Protein AF-A0A7Y5N841-F1 (afdb_monomer_lite)

Foldseek 3Di:
DAPPDHAAKEWDAWFWDWPFLFWTKIKIAIHFDWDDVVTDGFAWPQVLDDCVQKWKWKQDVPPGTDTPQPPPFPQDQDPRGMGMGTGPGHHDAPIKMKIWRADDPVRARGTPVRRHHPDHRDIHMFGWDDDPRTIGTDPVD

pLDDT: mean 87.25, std 11.49, range [36.03, 96.81]

Radius of gyration: 16.52 Å; chains: 1; bounding box: 49×35×48 Å

Secondary structure (DSSP, 8-state):
---SS----EE-PPEEEESSSS-EEEEEEEEPPEETTTTEEPPB-GGG--GGGEEEEEEETTTEEEE---TT---EE-SS-EEEEEESS---TT-EEEEEE---SSS--BBTT-PBPSSSSEEEEEEEEEETTEEEE-TT-

Structure (mmCIF, N/CA/C/O backbone):
data_AF-A0A7Y5N841-F1
#
_entry.id   AF-A0A7Y5N841-F1
#
loop_
_atom_site.group_PDB
_atom_site.id
_atom_site.type_symbol
_atom_site.label_atom_id
_atom_site.label_alt_id
_atom_site.label_comp_id
_atom_site.label_asym_id
_atom_site.label_entity_id
_atom_site.label_seq_id
_atom_site.pdbx_PDB_ins_code
_atom_site.Cartn_x
_atom_site.Cartn_y
_atom_site.Cartn_z
_atom_site.occupancy
_atom_site.B_iso_or_equiv
_atom_site.auth_seq_id
_atom_site.auth_comp_id
_atom_site.auth_asym_id
_atom_site.auth_atom_id
_atom_site.pdbx_PDB_model_num
ATOM 1 N N . ASP A 1 1 ? 10.478 -22.179 -19.911 1.00 37.72 1 ASP A N 1
ATOM 2 C CA . ASP A 1 1 ? 9.893 -21.456 -21.056 1.00 37.72 1 ASP A CA 1
ATOM 3 C C . ASP A 1 1 ? 9.582 -20.015 -20.682 1.00 37.72 1 ASP A C 1
ATOM 5 O O . ASP A 1 1 ? 8.554 -19.740 -20.083 1.00 37.72 1 ASP A O 1
ATOM 9 N N . GLY A 1 2 ? 10.532 -19.109 -20.940 1.00 39.00 2 GLY A N 1
ATOM 10 C CA . GLY A 1 2 ? 10.402 -17.669 -20.702 1.00 39.00 2 GLY A CA 1
ATOM 11 C C . GLY A 1 2 ? 10.367 -16.938 -22.041 1.00 39.00 2 GLY A C 1
ATOM 12 O O . GLY A 1 2 ? 11.301 -17.063 -22.830 1.00 39.00 2 GLY A O 1
ATOM 13 N N . GLY A 1 3 ? 9.274 -16.227 -22.321 1.00 36.03 3 GLY A N 1
ATOM 14 C CA . GLY A 1 3 ? 9.136 -15.413 -23.529 1.00 36.03 3 GLY A CA 1
ATOM 15 C C . GLY A 1 3 ? 10.145 -14.250 -23.584 1.00 36.03 3 GLY A C 1
ATOM 16 O O . GLY A 1 3 ? 10.794 -13.940 -22.585 1.00 36.03 3 GLY A O 1
ATOM 17 N N . PRO A 1 4 ? 10.275 -13.562 -24.737 1.00 51.25 4 PRO A N 1
ATOM 18 C CA . PRO A 1 4 ? 11.303 -12.534 -24.982 1.00 51.25 4 PRO A CA 1
ATOM 19 C C . PRO A 1 4 ? 11.189 -11.270 -24.103 1.00 51.25 4 PRO A C 1
ATOM 21 O O . PRO A 1 4 ? 12.070 -10.407 -24.129 1.00 51.25 4 PRO A O 1
ATOM 24 N N . LEU A 1 5 ? 10.130 -11.166 -23.303 1.00 54.78 5 LEU A N 1
ATOM 25 C CA . LEU A 1 5 ? 9.892 -10.120 -22.320 1.00 54.78 5 LEU A CA 1
ATOM 26 C C . LEU A 1 5 ? 9.966 -10.791 -20.941 1.00 54.78 5 LEU A C 1
ATOM 28 O O . LEU A 1 5 ? 8.993 -11.391 -20.505 1.00 54.78 5 LEU A O 1
ATOM 32 N N . GLY A 1 6 ? 11.127 -10.767 -20.275 1.00 65.56 6 GLY A N 1
ATOM 33 C CA . GLY A 1 6 ? 11.240 -11.272 -18.894 1.00 65.56 6 GLY A CA 1
ATOM 34 C C . GLY A 1 6 ? 10.265 -10.562 -17.943 1.00 65.56 6 GLY A C 1
ATOM 35 O O . GLY A 1 6 ? 9.697 -9.541 -18.325 1.00 65.56 6 GLY A O 1
ATOM 36 N N . ASP A 1 7 ? 10.103 -11.047 -16.711 1.00 80.62 7 ASP A N 1
ATOM 37 C CA . ASP A 1 7 ? 9.078 -10.549 -15.776 1.00 80.62 7 ASP A CA 1
ATOM 38 C C . ASP A 1 7 ? 9.095 -9.019 -15.588 1.00 80.62 7 ASP A C 1
ATOM 40 O O . ASP A 1 7 ? 10.160 -8.392 -15.594 1.00 80.62 7 ASP A O 1
ATOM 44 N N . GLY A 1 8 ? 7.906 -8.426 -15.445 1.00 87.88 8 GLY A N 1
ATOM 45 C CA . GLY A 1 8 ? 7.710 -7.012 -15.117 1.00 87.88 8 GLY A CA 1
ATOM 46 C C . GLY A 1 8 ? 8.005 -6.682 -13.643 1.00 87.88 8 GLY A C 1
ATOM 47 O O . GLY A 1 8 ? 8.516 -7.531 -12.903 1.00 87.88 8 GLY A O 1
ATOM 48 N N . PRO A 1 9 ? 7.707 -5.447 -13.199 1.00 91.69 9 PRO A N 1
ATOM 49 C CA . PRO A 1 9 ? 7.845 -5.059 -11.799 1.00 91.69 9 PRO A CA 1
ATOM 50 C C . PRO A 1 9 ? 6.943 -5.908 -10.887 1.00 91.69 9 PRO A C 1
ATOM 52 O O . PRO A 1 9 ? 5.927 -6.460 -11.318 1.00 91.69 9 PRO A O 1
ATOM 55 N N . ARG A 1 10 ? 7.311 -6.017 -9.606 1.00 92.00 10 ARG A N 1
ATOM 56 C CA . ARG A 1 10 ? 6.637 -6.881 -8.621 1.00 92.00 10 ARG A CA 1
ATOM 57 C C . ARG A 1 10 ? 6.311 -6.114 -7.345 1.00 92.00 10 ARG A C 1
ATOM 59 O O . ARG A 1 10 ? 7.182 -5.459 -6.782 1.00 92.00 10 ARG A O 1
ATOM 66 N N . ALA A 1 11 ? 5.081 -6.239 -6.855 1.00 91.12 11 ALA A N 1
ATOM 67 C CA . ALA A 1 11 ? 4.673 -5.651 -5.580 1.00 91.12 11 ALA A CA 1
ATOM 68 C C . ALA A 1 11 ? 5.151 -6.502 -4.393 1.00 91.12 11 ALA A C 1
ATOM 70 O O . ALA A 1 11 ? 4.975 -7.723 -4.385 1.00 91.12 11 ALA A O 1
ATOM 71 N N . GLY A 1 12 ? 5.715 -5.852 -3.379 1.00 91.06 12 GLY A N 1
ATOM 72 C CA . GLY A 1 12 ? 6.189 -6.481 -2.153 1.00 91.06 12 GLY A CA 1
ATOM 73 C C . GLY A 1 12 ? 5.104 -6.706 -1.094 1.00 91.06 12 GLY A C 1
ATOM 74 O O . GLY A 1 12 ? 3.898 -6.768 -1.377 1.00 91.06 12 GLY A O 1
ATOM 75 N N . ALA A 1 13 ? 5.566 -6.873 0.146 1.00 91.50 13 ALA A N 1
ATOM 76 C CA . ALA A 1 13 ? 4.723 -6.959 1.333 1.00 91.50 13 ALA A CA 1
ATOM 77 C C . ALA A 1 13 ? 4.261 -5.564 1.777 1.00 91.50 13 ALA A C 1
ATOM 79 O O . ALA A 1 13 ? 4.968 -4.582 1.572 1.00 91.50 13 ALA A O 1
ATOM 80 N N . LEU A 1 14 ? 3.079 -5.490 2.390 1.00 92.94 14 LEU A N 1
ATOM 81 C CA . LEU A 1 14 ? 2.578 -4.251 2.973 1.00 92.94 14 LEU A CA 1
ATOM 82 C C . LEU A 1 14 ? 3.388 -3.903 4.231 1.00 92.94 14 LEU A C 1
ATOM 84 O O . LEU A 1 14 ? 3.508 -4.730 5.133 1.00 92.94 14 LEU A O 1
ATOM 88 N N . GLY A 1 15 ? 3.900 -2.679 4.292 1.00 94.44 15 GLY A N 1
ATOM 89 C CA . GLY A 1 15 ? 4.389 -2.038 5.508 1.00 94.44 15 GLY A CA 1
ATOM 90 C C . GLY A 1 15 ? 3.390 -1.001 6.020 1.00 94.44 15 GLY A C 1
ATOM 91 O O . GLY A 1 15 ? 2.584 -0.474 5.252 1.00 94.44 15 GLY A O 1
ATOM 92 N N . PHE A 1 16 ? 3.447 -0.700 7.316 1.00 95.12 16 PHE A N 1
ATOM 93 C CA . PHE A 1 16 ? 2.666 0.377 7.921 1.00 95.12 16 PHE A CA 1
ATOM 94 C C . PHE A 1 16 ? 3.483 1.088 8.998 1.00 95.12 16 PHE A C 1
ATOM 96 O O . PHE A 1 16 ? 4.094 0.435 9.847 1.00 95.12 16 PHE A O 1
ATOM 103 N N . GLN A 1 17 ? 3.453 2.416 8.982 1.00 95.50 17 GLN A N 1
ATOM 104 C CA . GLN A 1 17 ? 4.088 3.275 9.972 1.00 95.50 17 GLN A CA 1
ATOM 105 C C . GLN A 1 17 ? 3.032 4.170 10.627 1.00 95.50 17 GLN A C 1
ATOM 107 O O . GLN A 1 17 ? 2.528 5.103 10.002 1.00 95.50 17 GLN A O 1
ATOM 112 N N . GLY A 1 18 ? 2.698 3.903 11.890 1.00 95.75 18 GLY A N 1
ATOM 113 C CA . GLY A 1 18 ? 1.801 4.757 12.664 1.00 95.75 18 GLY A CA 1
ATOM 114 C C . GLY A 1 18 ? 2.426 6.110 12.981 1.00 95.75 18 GLY A C 1
ATOM 115 O O . GLY A 1 18 ? 3.600 6.199 13.336 1.00 95.75 18 GLY A O 1
ATOM 116 N N . THR A 1 19 ? 1.621 7.163 12.882 1.00 94.56 19 THR A N 1
ATOM 117 C CA . THR A 1 19 ? 2.002 8.537 13.254 1.00 94.56 19 THR A CA 1
ATOM 118 C C . THR A 1 19 ? 1.195 9.053 14.444 1.00 94.56 19 THR A C 1
ATOM 120 O O . THR A 1 19 ? 1.650 9.954 15.145 1.00 94.56 19 THR A O 1
ATOM 123 N N . ALA A 1 20 ? 0.029 8.454 14.710 1.00 94.06 20 ALA A N 1
ATOM 124 C CA . ALA A 1 20 ? -0.805 8.699 15.883 1.00 94.06 20 ALA A CA 1
ATOM 125 C C . ALA A 1 20 ? -1.628 7.443 16.232 1.00 94.06 20 ALA A C 1
ATOM 127 O O . ALA A 1 20 ? -1.442 6.375 15.641 1.00 94.06 20 ALA A O 1
ATOM 128 N N . ALA A 1 21 ? -2.551 7.571 17.189 1.00 95.62 21 ALA A N 1
ATOM 129 C CA . ALA A 1 21 ? -3.441 6.487 17.605 1.00 95.62 21 ALA A CA 1
ATOM 130 C C . ALA A 1 21 ? -4.484 6.095 16.537 1.00 95.62 21 ALA A C 1
ATOM 132 O O . ALA A 1 21 ? -5.056 5.011 16.624 1.00 95.62 21 ALA A O 1
ATOM 133 N N . ASP A 1 22 ? -4.715 6.953 15.541 1.00 94.94 22 ASP A N 1
ATOM 134 C CA . ASP A 1 22 ? -5.684 6.771 14.454 1.00 94.94 22 ASP A CA 1
ATOM 135 C C . ASP A 1 22 ? -5.145 7.211 13.073 1.00 94.94 22 ASP A C 1
ATOM 137 O O . ASP A 1 22 ? -5.914 7.355 12.122 1.00 94.94 22 ASP A O 1
ATOM 141 N N . ALA A 1 23 ? -3.826 7.399 12.943 1.00 94.06 23 ALA A N 1
ATOM 142 C CA . ALA A 1 23 ? -3.163 7.919 11.743 1.00 94.06 23 ALA A CA 1
ATOM 143 C C . ALA A 1 23 ? -1.880 7.140 11.404 1.00 94.06 23 ALA A C 1
ATOM 145 O O . ALA A 1 23 ? -1.249 6.537 12.282 1.00 94.06 23 ALA A O 1
ATOM 146 N N . GLY A 1 24 ? -1.469 7.165 10.135 1.00 94.06 24 GLY A N 1
ATOM 147 C CA . GLY A 1 24 ? -0.234 6.520 9.684 1.00 94.06 24 GLY A CA 1
ATOM 148 C C . GLY A 1 24 ? -0.064 6.475 8.169 1.00 94.06 24 GLY A C 1
ATOM 149 O O . GLY A 1 24 ? -0.868 7.028 7.423 1.00 94.06 24 GLY A O 1
ATOM 150 N N . VAL A 1 25 ? 0.990 5.802 7.717 1.00 93.25 25 VAL A N 1
ATOM 151 C CA . VAL A 1 25 ? 1.325 5.622 6.298 1.00 93.25 25 VAL A CA 1
ATOM 152 C C . VAL A 1 25 ? 1.407 4.133 5.986 1.00 93.25 25 VAL A C 1
ATOM 154 O O . VAL A 1 25 ? 2.158 3.403 6.632 1.00 93.25 25 VAL A O 1
ATOM 157 N N . ALA A 1 26 ? 0.635 3.681 4.999 1.00 93.25 26 ALA A N 1
ATOM 158 C CA . ALA A 1 26 ? 0.744 2.341 4.434 1.00 93.25 26 ALA A CA 1
ATOM 159 C C . ALA A 1 26 ? 1.655 2.371 3.200 1.00 93.25 26 ALA A C 1
ATOM 161 O O . ALA A 1 26 ? 1.500 3.243 2.349 1.00 93.25 26 ALA A O 1
ATOM 162 N N . THR A 1 27 ? 2.565 1.405 3.073 1.00 93.19 27 THR A N 1
ATOM 163 C CA . THR A 1 27 ? 3.563 1.373 1.993 1.00 93.19 27 THR A CA 1
ATOM 164 C C . THR A 1 27 ? 3.618 -0.003 1.340 1.00 93.19 27 THR A C 1
ATOM 166 O O . THR A 1 27 ? 3.716 -1.022 2.023 1.00 93.19 27 THR A O 1
ATOM 169 N N . ILE A 1 28 ? 3.609 -0.050 0.008 1.00 92.12 28 ILE A N 1
ATOM 170 C CA . ILE A 1 28 ? 3.875 -1.258 -0.780 1.00 92.12 28 ILE A CA 1
ATOM 171 C C . ILE A 1 28 ? 5.107 -1.001 -1.653 1.00 92.12 28 ILE A C 1
ATOM 173 O O . ILE A 1 28 ? 4.998 -0.282 -2.648 1.00 92.12 28 ILE A O 1
ATOM 177 N N . PRO A 1 29 ? 6.272 -1.594 -1.339 1.00 92.38 29 PRO A N 1
ATOM 178 C CA . PRO A 1 29 ? 7.457 -1.444 -2.167 1.00 92.38 29 PRO A CA 1
ATOM 179 C C . PRO A 1 29 ? 7.267 -2.168 -3.503 1.00 92.38 29 PRO A C 1
ATOM 181 O O . PRO A 1 29 ? 6.688 -3.256 -3.557 1.00 92.38 29 PRO A O 1
ATOM 184 N N . ILE A 1 30 ? 7.787 -1.592 -4.582 1.00 91.44 30 ILE A N 1
ATOM 185 C CA . ILE A 1 30 ? 7.806 -2.198 -5.912 1.00 91.44 30 ILE A CA 1
ATOM 186 C C . ILE A 1 30 ? 9.244 -2.589 -6.245 1.00 91.44 30 ILE A C 1
ATOM 188 O O . ILE A 1 30 ? 10.143 -1.762 -6.356 1.00 91.44 30 ILE A O 1
ATOM 192 N N . THR A 1 31 ? 9.463 -3.885 -6.439 1.00 92.38 31 THR A N 1
ATOM 193 C CA . THR A 1 31 ? 10.732 -4.406 -6.944 1.00 92.38 31 THR A CA 1
ATOM 194 C C . THR A 1 31 ? 10.759 -4.275 -8.461 1.00 92.38 31 THR A C 1
ATOM 196 O O . THR A 1 31 ? 9.892 -4.819 -9.151 1.00 92.38 31 THR A O 1
ATOM 199 N N . LEU A 1 32 ? 11.760 -3.568 -8.985 1.00 91.38 32 LEU A N 1
ATOM 200 C CA . LEU A 1 32 ? 11.942 -3.379 -10.420 1.00 91.38 32 LEU A CA 1
ATOM 201 C C . LEU A 1 32 ? 12.461 -4.650 -11.094 1.00 91.38 32 LEU A C 1
ATOM 203 O O . LEU A 1 32 ? 13.267 -5.405 -10.546 1.00 91.38 32 LEU A O 1
ATOM 207 N N . ALA A 1 33 ? 12.022 -4.866 -12.330 1.00 90.56 33 ALA A N 1
ATOM 208 C CA . ALA A 1 33 ? 12.595 -5.895 -13.181 1.00 90.56 33 ALA A CA 1
ATOM 209 C C . ALA A 1 33 ? 14.047 -5.545 -13.532 1.00 90.56 33 ALA A C 1
ATOM 211 O O . ALA A 1 33 ? 14.348 -4.387 -13.808 1.00 90.56 33 ALA A O 1
ATOM 212 N N . ARG A 1 34 ? 14.940 -6.539 -13.602 1.00 90.38 34 ARG A N 1
ATOM 213 C CA . ARG A 1 34 ? 16.362 -6.329 -13.934 1.00 90.38 34 ARG A CA 1
ATOM 214 C C . ARG A 1 34 ? 16.720 -6.952 -15.282 1.00 90.38 34 ARG A C 1
ATOM 216 O O . ARG A 1 34 ? 16.152 -7.976 -15.661 1.00 90.38 34 ARG A O 1
ATOM 223 N N . ARG A 1 35 ? 17.657 -6.354 -16.026 1.00 86.88 35 ARG A N 1
ATOM 224 C CA . ARG A 1 35 ? 18.116 -6.869 -17.332 1.00 86.88 35 ARG A CA 1
ATOM 225 C C . ARG A 1 35 ? 19.583 -6.547 -17.610 1.00 86.88 35 ARG A C 1
ATOM 227 O O . ARG A 1 35 ? 20.100 -5.549 -17.130 1.00 86.88 35 ARG A O 1
ATOM 234 N N . GLY A 1 36 ? 20.201 -7.341 -18.482 1.00 84.62 36 GLY A N 1
ATOM 235 C CA . GLY A 1 36 ? 21.542 -7.102 -19.014 1.00 84.62 36 GLY A CA 1
ATOM 236 C C . GLY A 1 36 ? 22.620 -7.844 -18.234 1.00 84.62 36 GLY A C 1
ATOM 237 O O . GLY A 1 36 ? 22.332 -8.629 -17.329 1.00 84.62 36 GLY A O 1
ATOM 238 N N . THR A 1 37 ? 23.872 -7.613 -18.617 1.00 86.25 37 THR A N 1
ATOM 239 C CA . THR A 1 37 ? 25.046 -8.120 -17.903 1.00 86.25 37 THR A CA 1
ATOM 240 C C . THR A 1 37 ? 26.102 -7.008 -17.867 1.00 86.25 37 THR A C 1
ATOM 242 O O . THR A 1 37 ? 26.679 -6.712 -18.912 1.00 86.25 37 THR A O 1
ATOM 245 N N . PRO A 1 38 ? 26.333 -6.359 -16.707 1.00 86.50 38 PRO A N 1
ATOM 246 C CA . PRO A 1 38 ? 25.660 -6.593 -15.424 1.00 86.50 38 PRO A CA 1
ATOM 247 C C . PRO A 1 38 ? 24.167 -6.220 -15.455 1.00 86.50 38 PRO A C 1
ATOM 249 O O . PRO A 1 38 ? 23.715 -5.471 -16.319 1.00 86.50 38 PRO A O 1
ATOM 252 N N . ALA A 1 39 ? 23.394 -6.780 -14.521 1.00 89.00 39 ALA A N 1
ATOM 253 C CA . ALA A 1 39 ? 21.958 -6.539 -14.439 1.00 89.00 39 ALA A CA 1
ATOM 254 C C . ALA A 1 39 ? 21.657 -5.123 -13.918 1.00 89.00 39 ALA A C 1
ATOM 256 O O . ALA A 1 39 ? 22.132 -4.733 -12.850 1.00 89.00 39 ALA A O 1
ATOM 257 N N . VAL A 1 40 ? 20.827 -4.386 -14.652 1.00 90.56 40 VAL A N 1
ATOM 258 C CA . VAL A 1 40 ? 20.369 -3.029 -14.330 1.00 90.56 40 VAL A CA 1
ATOM 259 C C . VAL A 1 40 ? 18.849 -3.021 -14.220 1.00 90.56 40 VAL A C 1
ATOM 261 O O . VAL A 1 40 ? 18.166 -3.751 -14.945 1.00 90.56 40 VAL A O 1
ATOM 264 N N . ASP A 1 41 ? 18.331 -2.210 -13.306 1.00 91.69 41 ASP A N 1
ATOM 265 C CA . ASP A 1 41 ? 16.899 -2.063 -13.076 1.00 91.69 41 ASP A CA 1
ATOM 266 C C . ASP A 1 41 ? 16.228 -1.361 -14.261 1.00 91.69 41 ASP A C 1
ATOM 268 O O . ASP A 1 41 ? 16.766 -0.423 -14.851 1.00 91.69 41 ASP A O 1
ATOM 272 N N . VAL A 1 42 ? 15.038 -1.831 -14.619 1.00 91.50 42 VAL A N 1
ATOM 273 C CA . VAL A 1 42 ? 14.175 -1.198 -15.613 1.00 91.50 42 VAL A CA 1
ATOM 274 C C . VAL A 1 42 ? 13.206 -0.275 -14.865 1.00 91.50 42 VAL A C 1
ATOM 276 O O . VAL A 1 42 ? 12.426 -0.783 -14.058 1.00 91.50 42 VAL A O 1
ATOM 279 N N . PRO A 1 43 ? 13.251 1.053 -15.094 1.00 91.12 43 PRO A N 1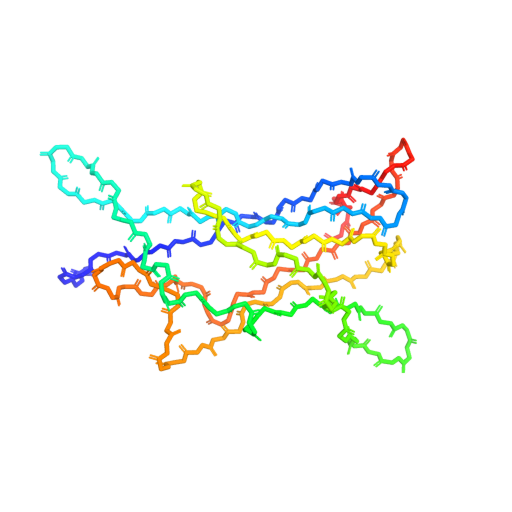
ATOM 280 C CA . PRO A 1 43 ? 12.410 2.011 -14.374 1.00 91.12 43 PRO A CA 1
ATOM 281 C C . PRO A 1 43 ? 10.911 1.787 -14.590 1.00 91.12 43 PRO A C 1
ATOM 283 O O . PRO A 1 43 ? 10.503 1.299 -15.647 1.00 91.12 43 PRO A O 1
ATOM 286 N N . LEU A 1 44 ? 10.097 2.207 -13.617 1.00 91.00 44 LEU A N 1
ATOM 287 C CA . LEU A 1 44 ? 8.653 2.344 -13.809 1.00 91.00 44 LEU A CA 1
ATOM 288 C C . LEU A 1 44 ? 8.340 3.474 -14.790 1.00 91.00 44 LEU A C 1
ATOM 290 O O . LEU A 1 44 ? 9.000 4.512 -14.778 1.00 91.00 44 LEU A O 1
ATOM 294 N N . GLU A 1 45 ? 7.309 3.274 -15.601 1.00 91.19 45 GLU A N 1
ATOM 295 C CA . GLU A 1 45 ? 6.696 4.336 -16.386 1.00 91.19 45 GLU A CA 1
ATOM 296 C C . GLU A 1 45 ? 5.702 5.075 -15.487 1.00 91.19 45 GLU A C 1
ATOM 298 O O . GLU A 1 45 ? 4.594 4.600 -15.242 1.00 91.19 45 GLU A O 1
ATOM 303 N N . THR A 1 46 ? 6.104 6.219 -14.935 1.00 84.81 46 THR A N 1
ATOM 304 C CA . THR A 1 46 ? 5.303 6.937 -13.932 1.00 84.81 46 THR A CA 1
ATOM 305 C C . THR A 1 46 ? 3.961 7.414 -14.481 1.00 84.81 46 THR A C 1
ATOM 307 O O . THR A 1 46 ? 3.011 7.533 -13.714 1.00 84.81 46 THR A O 1
ATOM 310 N N . THR A 1 47 ? 3.842 7.617 -15.798 1.00 87.62 47 THR A N 1
ATOM 311 C CA . THR A 1 47 ? 2.572 8.000 -16.440 1.00 87.62 47 THR A CA 1
ATOM 312 C C . THR A 1 47 ? 1.527 6.883 -16.447 1.00 87.62 47 THR A C 1
ATOM 314 O O . THR A 1 47 ? 0.353 7.151 -16.676 1.00 87.62 47 THR A O 1
ATOM 317 N N . THR A 1 48 ? 1.929 5.641 -16.160 1.00 89.12 48 THR A N 1
ATOM 318 C CA . THR A 1 48 ? 1.011 4.498 -16.023 1.00 89.12 48 THR A CA 1
ATOM 319 C C . THR A 1 48 ? 0.446 4.336 -14.610 1.00 89.12 48 THR A C 1
ATOM 321 O O . THR A 1 48 ? -0.338 3.422 -14.353 1.00 89.12 48 THR A O 1
ATOM 324 N N . PHE A 1 49 ? 0.857 5.190 -13.669 1.00 88.38 49 PHE A N 1
ATOM 325 C CA . PHE A 1 49 ?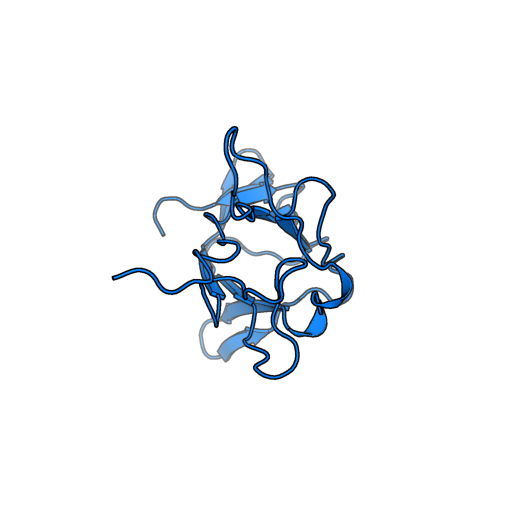 0.326 5.199 -12.315 1.00 88.38 49 PHE A CA 1
ATOM 326 C C . PHE A 1 49 ? -0.894 6.113 -12.223 1.00 88.38 49 PHE A C 1
ATOM 328 O O . PHE A 1 49 ? -0.771 7.331 -12.341 1.00 88.38 49 PHE A O 1
ATOM 335 N N . ASP A 1 50 ? -2.054 5.517 -11.954 1.00 88.00 50 ASP A N 1
ATOM 336 C CA . ASP A 1 50 ? -3.282 6.242 -11.643 1.00 88.00 50 ASP A CA 1
ATOM 337 C C . ASP A 1 50 ? -3.680 6.000 -10.173 1.00 88.00 50 ASP A C 1
ATOM 339 O O . ASP A 1 50 ? -4.062 4.876 -9.815 1.00 88.00 50 ASP A O 1
ATOM 343 N N . PRO A 1 51 ? -3.605 7.023 -9.299 1.00 86.62 51 PRO A N 1
ATOM 344 C CA . PRO A 1 51 ? -4.014 6.894 -7.905 1.00 86.62 51 PRO A CA 1
ATOM 345 C C . PRO A 1 51 ? -5.509 6.583 -7.747 1.00 86.62 51 PRO A C 1
ATOM 347 O O . PRO A 1 51 ? -5.892 6.010 -6.729 1.00 86.62 51 PRO A O 1
ATOM 350 N N . ALA A 1 52 ? -6.354 6.881 -8.743 1.00 87.19 52 ALA A N 1
ATOM 351 C CA . ALA A 1 52 ? -7.783 6.568 -8.703 1.00 87.19 52 ALA A CA 1
ATOM 352 C C . ALA A 1 52 ? -8.072 5.056 -8.724 1.00 87.19 52 ALA A C 1
ATOM 354 O O . ALA A 1 52 ? -9.165 4.623 -8.358 1.00 87.19 52 ALA A O 1
ATOM 355 N N . LEU A 1 53 ? -7.093 4.231 -9.112 1.00 88.06 53 LEU A N 1
ATOM 356 C CA . LEU A 1 53 ? -7.205 2.772 -9.076 1.00 88.06 53 LEU A CA 1
ATOM 357 C C . LEU A 1 53 ? -6.950 2.190 -7.681 1.00 88.06 53 LEU A C 1
ATOM 359 O O . LEU A 1 53 ? -7.143 0.988 -7.476 1.00 88.06 53 LEU A O 1
ATOM 363 N N . ILE A 1 54 ? -6.507 3.004 -6.725 1.00 89.75 54 ILE A N 1
ATOM 364 C CA . ILE A 1 54 ? -6.174 2.564 -5.376 1.00 89.75 54 ILE A CA 1
ATOM 365 C C . ILE A 1 54 ? -7.357 2.839 -4.457 1.00 89.75 54 ILE A C 1
ATOM 367 O O . ILE A 1 54 ? -7.864 3.953 -4.384 1.00 89.75 54 ILE A O 1
ATOM 371 N N . SER A 1 55 ? -7.779 1.811 -3.725 1.00 91.81 55 SER A N 1
ATOM 372 C CA . SER A 1 55 ? -8.787 1.951 -2.678 1.00 91.81 55 SER A CA 1
ATOM 373 C C . SER A 1 55 ? -8.353 1.263 -1.396 1.00 91.81 55 SER A C 1
ATOM 375 O O . SER A 1 55 ? -7.666 0.237 -1.405 1.00 91.81 55 SER A O 1
ATOM 377 N N . VAL A 1 56 ? -8.777 1.828 -0.275 1.00 92.94 56 VAL A N 1
ATOM 378 C CA . VAL A 1 56 ? -8.599 1.249 1.051 1.00 92.94 56 VAL A CA 1
ATOM 379 C C . VAL A 1 56 ? -9.972 0.990 1.615 1.00 92.94 56 VAL A C 1
ATOM 381 O O . VAL A 1 56 ? -10.819 1.875 1.647 1.00 92.94 56 VAL A O 1
ATOM 384 N N . GLN A 1 57 ? -10.196 -0.230 2.077 1.00 95.31 57 GLN A N 1
ATOM 385 C CA . GLN A 1 57 ? -11.497 -0.633 2.573 1.00 95.31 57 GLN A CA 1
ATOM 386 C C . GLN A 1 57 ? -11.381 -1.178 3.984 1.00 95.31 57 GLN A C 1
ATOM 388 O O . GLN A 1 57 ? -10.444 -1.917 4.282 1.00 95.31 57 GLN A O 1
ATOM 393 N N . ARG A 1 58 ? -12.342 -0.836 4.838 1.00 96.06 58 ARG A N 1
ATOM 394 C CA . ARG A 1 58 ? -12.454 -1.308 6.220 1.00 96.06 58 ARG A CA 1
ATOM 395 C C . ARG A 1 58 ? -13.648 -2.242 6.345 1.00 96.06 58 ARG A C 1
ATOM 397 O O . ARG A 1 58 ? -14.708 -1.964 5.795 1.00 96.06 58 ARG A O 1
ATOM 404 N N . LEU A 1 59 ? -13.492 -3.346 7.065 1.00 96.38 59 LEU A N 1
ATOM 405 C CA . LEU A 1 59 ? -14.596 -4.247 7.369 1.00 96.38 59 LEU A CA 1
ATOM 406 C C . LEU A 1 59 ? -15.358 -3.749 8.601 1.00 96.38 59 LEU A C 1
ATOM 408 O O . LEU A 1 59 ? -14.871 -3.857 9.731 1.00 96.38 59 LEU A O 1
ATOM 412 N N . ASP A 1 60 ? -16.575 -3.264 8.375 1.00 92.88 60 ASP A N 1
ATOM 413 C CA . ASP A 1 60 ? -17.481 -2.811 9.424 1.00 92.88 60 ASP A CA 1
ATOM 414 C C . ASP A 1 60 ? -18.558 -3.863 9.710 1.00 92.88 60 ASP A C 1
ATOM 416 O O . ASP A 1 60 ? -19.205 -4.417 8.814 1.00 92.88 60 ASP A O 1
ATOM 420 N N . ALA A 1 61 ? -18.760 -4.151 10.997 1.00 89.38 61 ALA A N 1
ATOM 421 C CA . ALA A 1 61 ? -19.752 -5.126 11.437 1.00 89.38 61 ALA A CA 1
ATOM 422 C C . ALA A 1 61 ? -21.158 -4.679 11.004 1.00 89.38 61 ALA A C 1
ATOM 424 O O . ALA A 1 61 ? -21.585 -3.570 11.314 1.00 89.38 61 ALA A O 1
ATOM 425 N N . GLY A 1 62 ? -21.870 -5.540 10.276 1.00 90.00 62 GLY A N 1
ATOM 426 C CA . GLY A 1 62 ? -23.220 -5.264 9.771 1.00 90.00 62 GLY A CA 1
ATOM 427 C C . GLY A 1 62 ? -23.288 -4.451 8.472 1.00 90.00 62 GLY A C 1
ATOM 428 O O . GLY A 1 62 ? -24.311 -4.516 7.800 1.00 90.00 62 GLY A O 1
ATOM 429 N N . ALA A 1 63 ? -22.215 -3.755 8.078 1.00 91.25 63 ALA A N 1
ATOM 430 C CA . ALA A 1 63 ? -22.151 -2.979 6.832 1.00 91.25 63 ALA A CA 1
ATOM 431 C C . ALA A 1 63 ? -21.229 -3.607 5.767 1.00 91.25 63 ALA A C 1
ATOM 433 O O . ALA A 1 63 ? -21.282 -3.231 4.598 1.00 91.25 63 ALA A O 1
ATOM 434 N N . GLY A 1 64 ? -20.390 -4.577 6.144 1.00 94.38 64 GLY A N 1
ATOM 435 C CA . GLY A 1 64 ? -19.439 -5.209 5.231 1.00 94.38 64 GLY A CA 1
ATOM 436 C C . GLY A 1 64 ? -18.233 -4.313 4.940 1.00 94.38 64 GLY A C 1
ATOM 437 O O . GLY A 1 64 ? -17.836 -3.501 5.773 1.00 94.38 64 GLY A O 1
ATOM 438 N N . TRP A 1 65 ? -17.616 -4.494 3.773 1.00 95.50 65 TRP A N 1
ATOM 439 C CA . TRP A 1 65 ? -16.477 -3.679 3.348 1.00 95.50 65 TRP A CA 1
ATOM 440 C C . TRP A 1 65 ? -16.938 -2.273 2.964 1.00 95.50 65 TRP A C 1
ATOM 442 O O . TRP A 1 65 ? -17.736 -2.114 2.044 1.00 95.50 65 TRP A O 1
ATOM 452 N N . GLN A 1 66 ? -16.411 -1.275 3.663 1.00 94.9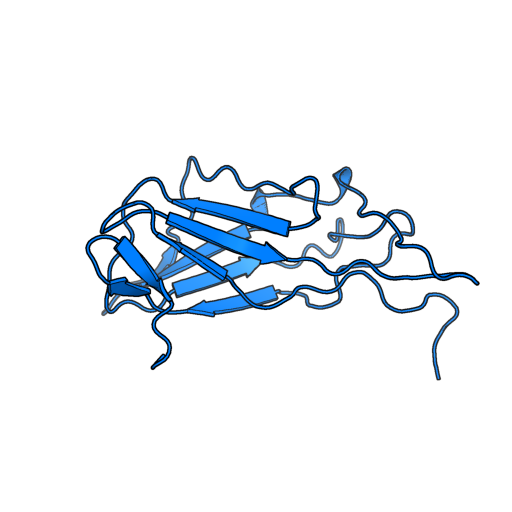4 66 GLN A N 1
ATOM 453 C CA . GLN A 1 66 ? -16.661 0.142 3.437 1.00 94.94 66 GLN A CA 1
ATOM 454 C C . GLN A 1 66 ? -15.418 0.794 2.845 1.00 94.94 66 GLN A C 1
ATOM 456 O O . GLN A 1 66 ? -14.308 0.511 3.295 1.00 94.94 66 GLN A O 1
ATOM 461 N N . ASP A 1 67 ? -15.600 1.660 1.853 1.00 92.31 67 ASP A N 1
ATOM 462 C CA . ASP A 1 67 ? -14.514 2.469 1.309 1.00 92.31 67 ASP A CA 1
ATOM 463 C C . ASP A 1 67 ? -14.126 3.554 2.322 1.00 92.31 67 ASP A C 1
ATOM 465 O O . ASP A 1 67 ? -14.956 4.346 2.766 1.00 92.31 67 ASP A O 1
ATOM 469 N N . VAL A 1 68 ? -12.860 3.539 2.723 1.00 91.25 68 VAL A N 1
ATOM 470 C CA . VAL A 1 68 ? -12.247 4.504 3.639 1.00 91.25 68 VAL A CA 1
ATOM 471 C C . VAL A 1 68 ? -11.014 5.142 3.006 1.00 91.25 68 VAL A C 1
ATOM 473 O O . VAL A 1 68 ? -10.139 5.638 3.716 1.00 91.25 68 VAL A O 1
ATOM 476 N N . THR A 1 69 ? -10.922 5.101 1.675 1.00 90.12 69 THR A N 1
ATOM 477 C CA . THR A 1 69 ? -9.855 5.753 0.919 1.00 90.12 69 THR A CA 1
ATOM 478 C C . THR A 1 69 ? -9.830 7.229 1.311 1.00 90.12 69 THR A C 1
ATOM 480 O O . THR A 1 69 ? -10.835 7.925 1.135 1.00 90.12 69 THR A O 1
ATOM 483 N N . PRO A 1 70 ? -8.734 7.732 1.903 1.00 80.88 70 PRO A N 1
ATOM 484 C CA . PRO A 1 70 ? -8.718 9.108 2.366 1.00 80.88 70 PRO A CA 1
ATOM 485 C C . PRO A 1 70 ? -8.839 10.056 1.170 1.00 80.88 70 PRO A C 1
ATOM 487 O O . PRO A 1 70 ? -8.089 9.940 0.206 1.00 80.88 70 PRO A O 1
ATOM 490 N N . ALA A 1 71 ? -9.748 11.032 1.252 1.00 66.31 71 ALA A N 1
ATOM 491 C CA . ALA A 1 71 ? -9.934 12.040 0.199 1.00 66.31 71 ALA A CA 1
ATOM 492 C C . ALA A 1 71 ? -8.673 12.897 -0.047 1.00 66.31 71 ALA A C 1
ATOM 494 O O . ALA A 1 71 ? -8.538 13.510 -1.100 1.00 66.31 71 ALA A O 1
ATOM 495 N N . ALA A 1 72 ? -7.769 12.930 0.939 1.00 51.84 72 ALA A N 1
ATOM 496 C CA . ALA A 1 72 ? -6.470 13.597 0.916 1.00 51.84 72 ALA A CA 1
ATOM 497 C C . ALA A 1 72 ? -5.299 12.603 1.041 1.00 51.84 72 ALA A C 1
ATOM 499 O O . ALA A 1 72 ? -4.226 12.980 1.505 1.00 51.84 72 ALA A O 1
ATOM 500 N N . ALA A 1 73 ? -5.496 11.321 0.712 1.00 50.75 73 ALA A N 1
ATOM 501 C CA . ALA A 1 73 ? -4.366 10.410 0.637 1.00 50.75 73 ALA A CA 1
ATOM 502 C C . ALA A 1 73 ? -3.493 10.860 -0.532 1.00 50.75 73 ALA A C 1
ATOM 504 O O . ALA A 1 73 ? -3.884 10.725 -1.691 1.00 50.75 73 ALA A O 1
ATOM 505 N N . ASP A 1 74 ? -2.319 11.392 -0.209 1.00 64.12 74 ASP A N 1
ATOM 506 C CA . ASP A 1 74 ? -1.203 11.554 -1.132 1.00 64.12 74 ASP A CA 1
ATOM 507 C C . ASP A 1 74 ? -0.768 10.161 -1.593 1.00 64.12 74 ASP A C 1
ATOM 509 O O . ASP A 1 74 ? 0.182 9.566 -1.085 1.00 64.12 74 ASP A O 1
ATOM 513 N N . ILE A 1 75 ? -1.555 9.595 -2.504 1.00 75.19 75 ILE A N 1
ATOM 514 C CA . ILE A 1 75 ? -1.267 8.332 -3.148 1.00 75.19 75 ILE A CA 1
ATOM 515 C C . ILE A 1 75 ? -0.200 8.632 -4.182 1.00 75.19 75 ILE A C 1
ATOM 517 O O . ILE A 1 75 ? -0.472 9.186 -5.247 1.00 75.19 75 ILE A O 1
ATOM 521 N N . ALA A 1 76 ? 1.033 8.305 -3.830 1.00 78.38 76 ALA A N 1
ATOM 522 C CA . ALA A 1 76 ? 2.193 8.640 -4.627 1.00 78.38 76 ALA A CA 1
ATOM 523 C C . ALA A 1 76 ? 2.997 7.391 -4.960 1.00 78.38 76 ALA A C 1
ATOM 525 O O . ALA A 1 76 ? 3.050 6.425 -4.196 1.00 78.38 76 ALA A O 1
ATOM 526 N N . LEU A 1 77 ? 3.661 7.465 -6.109 1.00 79.38 77 L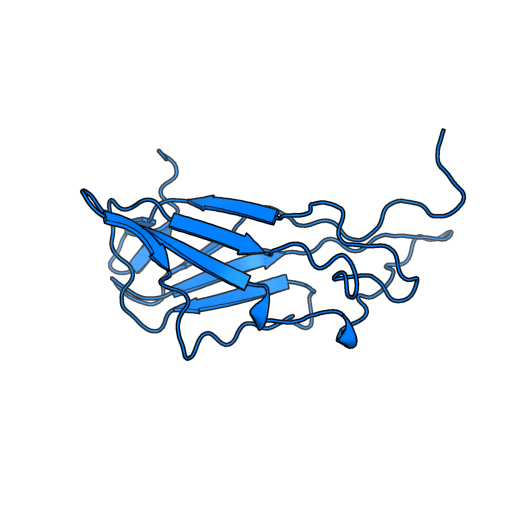EU A N 1
ATOM 527 C CA . LEU A 1 77 ? 4.801 6.627 -6.416 1.00 79.38 77 LEU A CA 1
ATOM 528 C C . LEU A 1 77 ? 6.068 7.397 -6.025 1.00 79.38 77 LEU A C 1
ATOM 530 O O . LEU A 1 77 ? 6.342 8.458 -6.588 1.00 79.38 77 LEU A O 1
ATOM 534 N N . THR A 1 78 ? 6.827 6.901 -5.050 1.00 76.88 78 THR A N 1
ATOM 535 C CA . THR A 1 78 ? 8.032 7.598 -4.563 1.00 76.88 78 THR A CA 1
ATOM 536 C C . THR A 1 78 ? 9.283 7.294 -5.400 1.00 76.88 78 THR A C 1
ATOM 538 O O . THR A 1 78 ? 9.277 6.438 -6.286 1.00 76.88 78 THR A O 1
ATOM 541 N N . ALA A 1 79 ? 10.380 8.025 -5.144 1.00 67.31 79 ALA A N 1
ATOM 542 C CA . ALA A 1 79 ? 11.638 7.903 -5.895 1.00 67.31 79 ALA A CA 1
ATOM 543 C C . ALA A 1 79 ? 12.284 6.508 -5.785 1.00 67.31 79 ALA A C 1
ATOM 545 O O . ALA A 1 79 ? 12.899 6.033 -6.739 1.00 67.31 79 ALA A O 1
ATOM 546 N N . ALA A 1 80 ? 12.127 5.848 -4.634 1.00 78.06 80 ALA A N 1
ATOM 547 C CA . ALA A 1 80 ? 12.306 4.408 -4.510 1.00 78.06 80 ALA A CA 1
ATOM 548 C C . ALA A 1 80 ? 10.927 3.782 -4.750 1.00 78.06 80 ALA A C 1
ATOM 550 O O . ALA A 1 80 ? 10.079 3.909 -3.875 1.00 78.06 80 ALA A O 1
ATOM 551 N N . PRO A 1 81 ? 10.666 3.169 -5.915 1.00 86.00 81 PRO A N 1
ATOM 552 C CA . PRO A 1 81 ? 9.311 2.921 -6.394 1.00 86.00 81 PRO A CA 1
ATOM 553 C C . PRO A 1 81 ? 8.494 2.145 -5.359 1.00 86.00 81 PRO A C 1
ATOM 555 O O . PRO A 1 81 ? 8.731 0.966 -5.107 1.00 86.00 81 PRO A O 1
ATOM 558 N N . ALA A 1 82 ? 7.540 2.832 -4.742 1.00 90.75 82 ALA A N 1
ATOM 559 C CA . ALA A 1 82 ? 6.635 2.299 -3.741 1.00 90.75 82 ALA A CA 1
ATOM 560 C C . ALA A 1 82 ? 5.302 3.034 -3.834 1.00 90.75 82 ALA A C 1
ATOM 562 O O . ALA A 1 82 ? 5.278 4.227 -4.123 1.00 90.75 82 ALA A O 1
ATOM 563 N N . ILE A 1 83 ? 4.212 2.313 -3.590 1.00 89.94 83 ILE A N 1
ATOM 564 C CA . ILE A 1 83 ? 2.879 2.896 -3.450 1.00 89.94 83 ILE A CA 1
ATOM 565 C C . ILE A 1 83 ? 2.716 3.281 -1.987 1.00 89.94 83 ILE A C 1
ATOM 567 O O . ILE A 1 83 ? 2.774 2.405 -1.120 1.00 89.94 83 ILE A O 1
ATOM 571 N N . GLU A 1 84 ? 2.504 4.561 -1.720 1.00 91.56 84 GLU A N 1
ATOM 572 C CA . GLU A 1 84 ? 2.250 5.075 -0.375 1.00 91.56 84 GLU A CA 1
ATOM 573 C C . GLU A 1 84 ? 0.811 5.562 -0.247 1.00 91.56 84 GLU A C 1
ATOM 575 O O . GLU A 1 84 ? 0.248 6.108 -1.189 1.00 91.56 84 GLU A O 1
ATOM 580 N N . VAL A 1 85 ? 0.203 5.333 0.916 1.00 91.69 85 VAL A N 1
ATOM 581 C CA . VAL A 1 85 ? -1.129 5.835 1.256 1.00 91.69 85 VAL A CA 1
ATOM 582 C C . VAL A 1 85 ? -1.073 6.450 2.647 1.00 91.69 85 VAL A C 1
ATOM 584 O O . VAL A 1 85 ? -0.892 5.742 3.641 1.00 91.69 85 VAL A O 1
ATOM 587 N N . THR A 1 86 ? -1.240 7.768 2.713 1.00 92.31 86 THR A N 1
ATOM 588 C CA . THR A 1 86 ? -1.203 8.534 3.963 1.00 92.31 86 THR A CA 1
ATOM 589 C C . THR A 1 86 ? -2.603 8.701 4.546 1.00 92.31 86 THR A C 1
ATOM 591 O O . THR A 1 86 ? -3.509 9.218 3.895 1.00 92.31 86 THR A O 1
ATOM 594 N N . PHE A 1 87 ? -2.769 8.299 5.804 1.00 92.12 87 PHE A N 1
ATOM 595 C CA . PHE A 1 87 ? -3.992 8.458 6.583 1.00 92.12 87 PHE A CA 1
ATOM 596 C C . PHE A 1 87 ? -3.770 9.531 7.649 1.00 92.12 87 PHE A C 1
ATOM 598 O O . PHE A 1 87 ? -3.043 9.273 8.613 1.00 92.12 87 PHE A O 1
ATOM 605 N N . PRO A 1 88 ? -4.390 10.717 7.522 1.00 90.56 88 PRO A N 1
ATOM 606 C CA . PRO A 1 88 ? -4.235 11.773 8.518 1.00 90.56 88 PRO A CA 1
ATOM 607 C C . PRO A 1 88 ? -4.980 11.478 9.831 1.00 90.56 88 PRO A C 1
ATOM 609 O O . PRO A 1 88 ? -4.586 12.010 10.863 1.00 90.56 88 PRO A O 1
ATOM 612 N N . ALA A 1 89 ? -6.047 10.669 9.787 1.00 90.62 89 ALA A N 1
ATOM 613 C CA . ALA A 1 89 ? -6.862 10.235 10.927 1.00 90.62 89 ALA A CA 1
ATOM 614 C C . ALA A 1 89 ? -7.845 9.121 10.497 1.00 90.62 89 ALA A C 1
ATOM 616 O O . ALA A 1 89 ? -7.953 8.802 9.307 1.00 90.62 89 ALA A O 1
ATOM 617 N N . GLY A 1 90 ? -8.632 8.595 11.445 1.00 88.94 90 GLY A N 1
ATOM 618 C CA . GLY A 1 90 ? -9.806 7.750 11.167 1.00 88.94 90 GLY A CA 1
ATOM 619 C C . GLY A 1 90 ? -9.544 6.243 11.058 1.00 88.94 90 GLY A C 1
ATOM 620 O O . GLY A 1 90 ? -10.485 5.470 10.830 1.00 88.94 90 GLY A O 1
ATOM 621 N N . LEU A 1 91 ? -8.299 5.807 11.260 1.00 93.44 91 LEU A N 1
ATOM 622 C CA . LEU A 1 91 ? -7.978 4.394 11.427 1.00 93.44 91 LEU A CA 1
ATOM 623 C C . LEU A 1 91 ? -8.399 3.916 12.820 1.00 93.44 91 LEU A C 1
ATOM 625 O O . LEU A 1 91 ? -8.294 4.614 13.821 1.00 93.44 91 LEU A O 1
ATOM 629 N N . MET A 1 92 ? -8.885 2.686 12.873 1.00 92.75 92 MET A N 1
ATOM 630 C CA . MET A 1 92 ? -9.403 2.036 14.073 1.00 92.75 92 MET A CA 1
ATOM 631 C C . MET A 1 92 ? -8.695 0.704 14.295 1.00 92.75 92 MET A C 1
ATOM 633 O O . MET A 1 92 ? -8.547 -0.086 13.357 1.00 92.75 92 MET A O 1
ATOM 637 N N . THR A 1 93 ? -8.322 0.431 15.542 1.00 93.12 93 THR A N 1
ATOM 638 C CA . THR A 1 93 ? -7.846 -0.890 15.962 1.00 93.12 93 THR A CA 1
ATOM 639 C C . THR A 1 93 ? -8.975 -1.920 15.961 1.00 93.12 93 THR A C 1
ATOM 641 O O . THR A 1 93 ? -10.159 -1.575 15.986 1.00 93.12 93 THR A O 1
ATOM 644 N N . GLY A 1 94 ? -8.617 -3.206 15.901 1.00 89.06 94 GLY A N 1
ATOM 645 C CA . GLY A 1 94 ? -9.590 -4.309 15.935 1.00 89.06 94 GLY A CA 1
ATOM 646 C C . GLY A 1 94 ? -10.496 -4.395 14.699 1.00 89.06 94 GLY A C 1
ATOM 647 O O . GLY A 1 94 ? -11.510 -5.094 14.717 1.00 89.06 94 GLY A O 1
ATOM 648 N N . ARG A 1 95 ? -10.153 -3.677 13.625 1.00 93.06 95 ARG A N 1
ATOM 649 C CA . ARG A 1 95 ? -10.816 -3.744 12.319 1.00 93.06 95 ARG A CA 1
ATOM 650 C C . ARG A 1 95 ? -9.881 -4.377 11.298 1.00 93.06 95 ARG A C 1
ATOM 652 O O . ARG A 1 95 ? -8.672 -4.158 11.342 1.00 93.06 95 ARG A O 1
ATOM 659 N N . ALA A 1 96 ? -10.465 -5.123 10.367 1.00 95.75 96 ALA A N 1
ATOM 660 C CA . ALA A 1 96 ? -9.759 -5.603 9.191 1.00 95.75 96 ALA A CA 1
ATOM 661 C C . ALA A 1 96 ? -9.800 -4.533 8.099 1.00 95.75 96 ALA A C 1
ATOM 663 O O . ALA A 1 96 ? -10.840 -3.917 7.855 1.00 95.75 96 ALA A O 1
ATOM 664 N N . TYR A 1 97 ? -8.680 -4.359 7.417 1.00 96.25 97 TYR A N 1
ATOM 665 C CA . TYR A 1 97 ? -8.518 -3.477 6.276 1.00 96.25 97 TYR A CA 1
ATOM 666 C C . TYR A 1 97 ? -8.066 -4.281 5.064 1.00 96.25 97 TYR A C 1
ATOM 668 O O . TYR A 1 97 ? -7.469 -5.354 5.186 1.00 96.25 97 TYR A O 1
ATOM 676 N N . ARG A 1 98 ? -8.317 -3.743 3.874 1.00 95.12 98 ARG A N 1
ATOM 677 C CA . ARG A 1 98 ? -7.644 -4.166 2.650 1.00 95.12 98 ARG A CA 1
ATOM 678 C C . ARG A 1 98 ? -7.244 -2.958 1.822 1.00 95.12 98 ARG A C 1
ATOM 680 O O . ARG A 1 98 ? -8.067 -2.082 1.579 1.00 95.12 98 ARG A O 1
ATOM 687 N N . LEU A 1 99 ? -5.993 -2.942 1.381 1.00 93.56 99 LEU A N 1
ATOM 688 C CA . LEU A 1 99 ? -5.512 -2.059 0.328 1.00 93.56 99 LEU A CA 1
ATOM 689 C C . LEU A 1 99 ? -5.648 -2.810 -0.994 1.00 93.56 99 LEU A C 1
ATOM 691 O O . LEU A 1 99 ? -5.153 -3.934 -1.134 1.00 93.56 99 LEU A O 1
ATOM 695 N N . VAL A 1 100 ? -6.354 -2.200 -1.938 1.00 92.75 100 VAL A N 1
ATOM 696 C CA . VAL A 1 100 ? -6.613 -2.740 -3.268 1.00 92.75 100 VAL A CA 1
ATOM 697 C C . VAL A 1 100 ? -6.014 -1.795 -4.298 1.00 92.75 100 VAL A C 1
ATOM 699 O O . VAL A 1 100 ? -6.360 -0.619 -4.320 1.00 92.75 100 VAL A O 1
ATOM 702 N N . VAL A 1 101 ? -5.147 -2.312 -5.163 1.00 90.06 101 VAL A N 1
ATOM 703 C CA . VAL A 1 101 ? -4.771 -1.654 -6.419 1.00 90.06 101 VAL A CA 1
ATOM 704 C C . VAL A 1 101 ? -5.521 -2.386 -7.518 1.00 90.06 101 VAL A C 1
ATOM 706 O O . VAL A 1 101 ? -5.218 -3.546 -7.826 1.00 90.06 101 VAL A O 1
ATOM 709 N N . ASN A 1 102 ? -6.556 -1.734 -8.038 1.00 88.00 102 ASN A N 1
ATOM 710 C CA . ASN A 1 102 ? -7.409 -2.303 -9.066 1.00 88.00 102 ASN A CA 1
ATOM 711 C C . ASN A 1 102 ? -6.635 -2.514 -10.366 1.00 88.00 102 ASN A C 1
ATOM 713 O O . ASN A 1 102 ? -5.616 -1.873 -10.641 1.00 88.00 102 ASN A O 1
ATOM 717 N N . ASP A 1 103 ? -7.125 -3.467 -11.149 1.00 80.12 103 ASP A N 1
ATOM 718 C CA . ASP A 1 103 ? -6.615 -3.686 -12.488 1.00 80.12 103 ASP A CA 1
ATOM 719 C C . ASP A 1 103 ? -7.195 -2.633 -13.433 1.00 80.12 103 ASP A C 1
ATOM 721 O O . ASP A 1 103 ? -8.396 -2.365 -13.426 1.00 80.12 103 ASP A O 1
ATOM 725 N N . ASP A 1 104 ? -6.324 -2.071 -14.256 1.00 82.06 104 ASP A N 1
ATOM 726 C CA . ASP A 1 104 ? -6.708 -1.305 -15.430 1.00 82.06 104 ASP A CA 1
ATOM 727 C C . ASP A 1 104 ? -6.035 -1.974 -16.618 1.00 82.06 104 ASP A C 1
ATOM 729 O O . ASP A 1 104 ? -4.814 -1.890 -16.796 1.00 82.06 104 ASP A O 1
ATOM 733 N N . ALA A 1 105 ? -6.845 -2.703 -17.381 1.00 77.62 105 ALA A N 1
ATOM 734 C CA . ALA A 1 105 ? -6.388 -3.459 -18.534 1.00 77.62 105 ALA A CA 1
ATOM 735 C C . ALA A 1 105 ? -5.916 -2.552 -19.684 1.00 77.62 105 ALA A C 1
ATOM 737 O O . ALA A 1 105 ? -5.197 -3.026 -20.562 1.00 77.62 105 ALA A O 1
ATOM 738 N N . ILE A 1 106 ? -6.319 -1.276 -19.694 1.00 81.38 106 ILE A N 1
ATOM 739 C CA . ILE A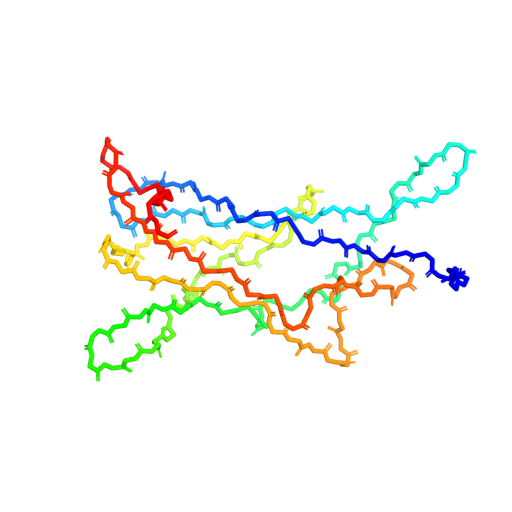 1 106 ? -5.961 -0.302 -20.729 1.00 81.38 106 ILE A CA 1
ATOM 740 C C . ILE A 1 106 ? -4.666 0.415 -20.340 1.00 81.38 106 ILE A C 1
ATOM 742 O O . ILE A 1 106 ? -3.754 0.512 -21.163 1.00 81.38 106 ILE A O 1
ATOM 746 N N . THR A 1 107 ? -4.558 0.862 -19.087 1.00 83.88 107 THR A N 1
ATOM 747 C CA . THR A 1 107 ? -3.379 1.569 -18.562 1.00 83.88 107 THR A CA 1
ATOM 748 C C . THR A 1 107 ? -2.788 0.876 -17.335 1.00 83.88 107 THR A C 1
ATOM 750 O O . THR A 1 107 ? -2.935 1.334 -16.200 1.00 83.88 107 THR A O 1
ATOM 753 N N . PRO A 1 108 ? -2.096 -0.264 -17.525 1.00 87.50 108 PRO A N 1
ATOM 754 C CA . PRO A 1 108 ? -1.488 -0.964 -16.420 1.00 87.50 108 PRO A CA 1
ATOM 755 C C . PRO A 1 108 ? -0.285 -0.220 -15.848 1.00 87.50 108 PRO A C 1
ATOM 757 O O . PRO A 1 108 ? 0.564 0.194 -16.628 1.00 87.50 108 PRO A O 1
ATOM 760 N N . ILE A 1 109 ? -0.129 -0.182 -14.515 1.00 88.44 109 ILE A N 1
ATOM 761 C CA . ILE A 1 109 ? 1.147 0.197 -13.886 1.00 88.44 109 ILE A CA 1
ATOM 762 C C . ILE A 1 109 ? 2.221 -0.703 -14.488 1.00 88.44 109 ILE A C 1
ATOM 764 O O . ILE A 1 109 ? 2.179 -1.924 -14.307 1.00 88.44 109 ILE A O 1
ATOM 768 N N . ALA A 1 110 ? 3.158 -0.108 -15.210 1.00 91.12 110 ALA A N 1
ATOM 769 C CA . ALA A 1 110 ? 4.127 -0.822 -16.018 1.00 91.12 110 ALA A CA 1
ATOM 770 C C . ALA A 1 110 ? 5.517 -0.198 -15.906 1.00 91.12 110 ALA A C 1
ATOM 772 O O . ALA A 1 110 ? 5.708 0.911 -15.408 1.00 91.12 110 ALA A O 1
ATOM 773 N N . ASP A 1 111 ? 6.515 -0.943 -16.365 1.00 91.94 111 ASP A N 1
ATOM 774 C CA . ASP A 1 111 ? 7.836 -0.383 -16.615 1.00 91.94 111 ASP A CA 1
ATOM 775 C C . ASP A 1 111 ? 7.906 0.361 -17.958 1.00 91.94 111 ASP A C 1
ATOM 777 O O . ASP A 1 111 ? 7.010 0.255 -18.795 1.00 91.94 111 ASP A O 1
ATOM 781 N N . VAL A 1 112 ? 9.011 1.070 -18.207 1.00 91.94 112 VAL A N 1
ATOM 782 C CA . VAL A 1 112 ? 9.258 1.808 -19.468 1.00 91.94 112 VAL A CA 1
ATOM 783 C C . VAL A 1 112 ? 9.305 0.923 -20.728 1.00 91.94 112 VAL A C 1
ATOM 785 O O . VAL A 1 112 ? 9.521 1.410 -21.836 1.00 91.94 112 VAL A O 1
ATOM 788 N N . ARG A 1 113 ? 9.149 -0.400 -20.589 1.00 90.12 113 ARG A N 1
ATOM 789 C CA . ARG A 1 113 ? 9.016 -1.360 -21.695 1.00 90.12 113 ARG A CA 1
ATOM 790 C C . ARG A 1 113 ? 7.593 -1.888 -21.867 1.00 90.12 113 ARG A C 1
ATOM 792 O O . ARG A 1 113 ? 7.393 -2.781 -22.688 1.00 90.12 113 ARG A O 1
ATOM 799 N N . GLY A 1 114 ? 6.632 -1.371 -21.108 1.00 89.69 114 GLY A N 1
ATOM 800 C CA . GLY A 1 114 ? 5.236 -1.792 -21.148 1.00 89.69 114 GLY A CA 1
ATOM 801 C C . GLY A 1 114 ? 4.975 -3.130 -20.458 1.00 89.69 114 GLY A C 1
ATOM 802 O O . GLY A 1 114 ? 3.949 -3.755 -20.718 1.00 89.69 114 GLY A O 1
ATOM 803 N N . ARG A 1 115 ? 5.887 -3.613 -19.601 1.00 90.50 115 ARG A N 1
ATOM 804 C CA . ARG A 1 115 ? 5.649 -4.845 -18.837 1.00 90.50 115 ARG A CA 1
ATOM 805 C C . ARG A 1 115 ? 4.867 -4.508 -17.569 1.00 90.50 115 ARG A C 1
ATOM 807 O O . ARG A 1 115 ? 5.362 -3.703 -16.776 1.00 90.50 115 ARG A O 1
ATOM 814 N N . PRO A 1 116 ? 3.687 -5.111 -17.353 1.00 90.62 116 PRO A N 1
ATOM 815 C CA . PRO A 1 116 ? 2.815 -4.732 -16.252 1.00 90.62 116 PRO A CA 1
ATOM 816 C C . PRO A 1 116 ? 3.342 -5.234 -14.905 1.00 90.62 116 PRO A C 1
ATOM 818 O O . PRO A 1 116 ? 4.078 -6.223 -14.826 1.00 90.62 116 PRO A O 1
ATOM 821 N N . LEU A 1 117 ? 2.900 -4.573 -13.834 1.00 89.31 117 LEU A N 1
ATOM 822 C CA . LEU A 1 117 ? 3.004 -5.062 -12.466 1.00 89.31 117 LEU A CA 1
ATOM 823 C C . LEU A 1 117 ? 2.394 -6.464 -12.390 1.00 89.31 117 LEU A C 1
ATOM 825 O O . LEU A 1 117 ? 1.230 -6.663 -12.728 1.00 89.31 117 LEU A O 1
ATOM 829 N N . SER A 1 118 ? 3.176 -7.438 -11.929 1.00 84.62 118 SER A N 1
ATOM 830 C CA . SER A 1 118 ? 2.836 -8.862 -12.055 1.00 84.62 118 SER A CA 1
ATOM 831 C C . SER A 1 118 ? 1.588 -9.316 -11.288 1.00 84.62 118 SER A C 1
ATOM 833 O O . SER A 1 118 ? 1.108 -10.424 -11.507 1.00 84.62 118 SER A O 1
ATOM 835 N N . SER A 1 119 ? 1.097 -8.513 -10.344 1.00 74.50 119 SER A N 1
ATOM 836 C CA . SER A 1 119 ? 0.025 -8.890 -9.420 1.00 74.50 119 SER A CA 1
ATOM 837 C C . SER A 1 119 ? -1.168 -7.958 -9.608 1.00 74.50 119 SER A C 1
ATOM 839 O O . SER A 1 119 ? -1.143 -6.841 -9.092 1.00 74.50 119 SER A O 1
ATOM 841 N N . ARG A 1 120 ? -2.189 -8.405 -10.355 1.00 75.19 120 ARG A N 1
ATOM 842 C CA . ARG A 1 120 ? -3.396 -7.622 -10.670 1.00 75.19 120 ARG A CA 1
ATOM 843 C C . ARG A 1 120 ? -4.677 -8.474 -10.571 1.00 75.19 120 ARG A C 1
ATOM 845 O O . ARG A 1 120 ? -4.692 -9.564 -11.141 1.00 75.19 120 ARG A O 1
ATOM 852 N N . PRO A 1 121 ? -5.727 -8.004 -9.864 1.00 84.06 121 PRO A N 1
ATOM 853 C CA . PRO A 1 121 ? -5.695 -6.890 -8.910 1.00 84.06 121 PRO A CA 1
ATOM 854 C C . PRO A 1 121 ? -4.764 -7.204 -7.726 1.00 84.06 121 PRO A C 1
ATOM 856 O O . PRO A 1 121 ? -4.675 -8.345 -7.265 1.00 84.06 121 PRO A O 1
ATOM 859 N N . LEU A 1 122 ? -4.054 -6.193 -7.223 1.00 89.44 122 LEU A N 1
ATOM 860 C CA . LEU A 1 122 ? -3.234 -6.342 -6.023 1.00 89.44 122 LEU A CA 1
ATOM 861 C C . LEU A 1 122 ? -4.123 -6.133 -4.802 1.00 89.44 122 LEU A C 1
ATOM 863 O O . LEU A 1 122 ? -4.647 -5.043 -4.608 1.00 89.44 122 LEU A O 1
ATOM 867 N N . VAL A 1 123 ? -4.251 -7.147 -3.951 1.00 93.38 123 VAL A N 1
ATOM 868 C CA . VAL A 1 123 ? -4.972 -7.029 -2.678 1.00 93.38 123 VAL A CA 1
ATOM 869 C C . VAL A 1 123 ? -4.025 -7.357 -1.528 1.00 93.38 123 VAL A C 1
ATOM 871 O O . VAL A 1 123 ? -3.285 -8.348 -1.570 1.00 93.38 123 VAL A O 1
ATOM 874 N N . ARG A 1 124 ? -4.026 -6.506 -0.501 1.00 94.00 124 ARG A N 1
ATOM 875 C CA . ARG A 1 124 ? -3.293 -6.700 0.755 1.00 94.00 124 ARG A CA 1
ATOM 876 C C . ARG A 1 124 ? -4.227 -6.450 1.926 1.00 94.00 124 ARG A C 1
ATOM 878 O O . ARG A 1 124 ? -4.619 -5.313 2.165 1.00 94.00 124 ARG A O 1
ATOM 885 N N . SER A 1 125 ? -4.581 -7.514 2.637 1.00 95.00 125 SER A N 1
ATOM 886 C CA . SER A 1 125 ? -5.350 -7.421 3.875 1.00 9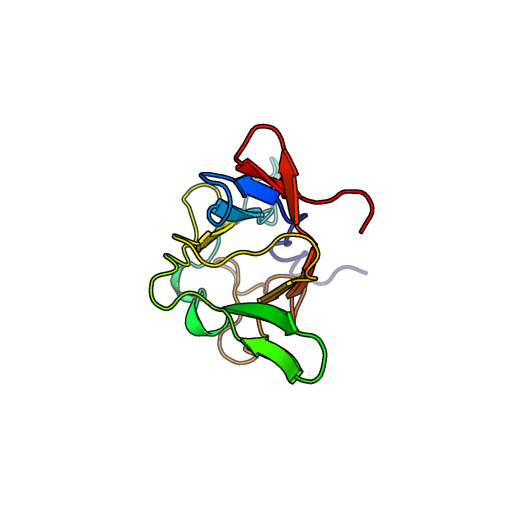5.00 125 SER A CA 1
ATOM 887 C C . SER A 1 125 ? -4.423 -7.231 5.069 1.00 95.00 125 SER A C 1
ATOM 889 O O . SER A 1 125 ? -3.326 -7.784 5.088 1.00 95.00 125 SER A O 1
ATOM 891 N N . PHE A 1 126 ? -4.860 -6.441 6.043 1.00 95.50 126 PHE A N 1
ATOM 892 C CA . PHE A 1 126 ? -4.120 -6.170 7.271 1.00 95.50 126 PHE A CA 1
ATOM 893 C C . PHE A 1 126 ? -5.075 -5.757 8.391 1.00 95.50 126 PHE A C 1
ATOM 895 O O . PHE A 1 126 ? -6.184 -5.295 8.127 1.00 95.50 126 PHE A O 1
ATOM 902 N N . ALA A 1 127 ? -4.636 -5.877 9.636 1.00 95.94 127 ALA A N 1
ATOM 903 C CA . ALA A 1 127 ? -5.273 -5.233 10.776 1.00 95.94 127 ALA A CA 1
ATOM 904 C C . ALA A 1 127 ? -4.253 -4.371 11.518 1.00 95.94 127 ALA A C 1
ATOM 906 O O . ALA A 1 127 ? -3.046 -4.455 11.279 1.00 95.94 127 ALA A O 1
ATOM 907 N N . LEU A 1 128 ? -4.763 -3.504 12.386 1.00 95.81 128 LEU A N 1
ATOM 908 C CA . LEU A 1 128 ? -3.961 -2.551 13.137 1.00 95.81 128 LEU A CA 1
ATOM 909 C C . LEU A 1 128 ? -4.157 -2.764 14.637 1.00 95.81 128 LEU A C 1
ATOM 911 O O . LEU A 1 128 ? -5.285 -2.925 15.117 1.00 95.81 128 LEU A O 1
ATOM 915 N N . ALA A 1 129 ? -3.051 -2.696 15.368 1.00 95.12 129 ALA A N 1
ATOM 916 C CA . ALA A 1 129 ? -2.994 -2.701 16.822 1.00 95.12 129 ALA A CA 1
ATOM 917 C C . ALA A 1 129 ? -2.379 -1.387 17.321 1.00 95.12 129 ALA A C 1
ATOM 919 O O . ALA A 1 129 ? -1.600 -0.749 16.615 1.00 95.12 129 ALA A O 1
ATOM 920 N N . LEU A 1 130 ? -2.729 -0.975 18.541 1.00 95.75 130 LEU A N 1
ATOM 921 C CA . LEU A 1 130 ? -2.116 0.188 19.181 1.00 95.75 130 LEU A CA 1
ATOM 922 C C . LEU A 1 130 ? -0.906 -0.272 19.995 1.00 95.75 130 LEU A C 1
ATOM 924 O O . LEU A 1 130 ? -1.045 -1.088 20.904 1.00 95.75 130 LEU A O 1
ATOM 928 N N . SER A 1 131 ? 0.262 0.288 19.703 1.00 93.88 131 SER A N 1
ATOM 929 C CA . SER A 1 131 ? 1.502 0.020 20.425 1.00 93.88 131 SER A CA 1
ATOM 930 C C . SER A 1 131 ? 2.202 1.337 20.745 1.00 93.88 131 SER A C 1
ATOM 932 O O . SER A 1 131 ? 2.479 2.146 19.860 1.00 93.88 131 SER A O 1
ATOM 934 N N . GLY A 1 132 ? 2.428 1.601 22.035 1.00 91.00 132 GLY A N 1
ATOM 935 C CA . GLY A 1 132 ? 3.126 2.814 22.481 1.00 91.00 132 GLY A CA 1
ATOM 936 C C . GLY A 1 132 ? 2.472 4.133 22.042 1.00 91.00 132 GLY A C 1
ATOM 937 O O . GLY A 1 132 ? 3.171 5.125 21.877 1.00 91.00 132 GLY A O 1
ATOM 938 N N . GLY A 1 133 ? 1.150 4.153 21.828 1.00 93.00 133 GLY A N 1
ATOM 939 C CA . GLY A 1 133 ? 0.412 5.348 21.393 1.00 93.00 133 GLY A CA 1
ATOM 940 C C . GLY A 1 133 ? 0.341 5.559 19.875 1.00 93.00 133 GLY A C 1
ATOM 941 O O . GLY A 1 133 ? -0.256 6.538 19.435 1.00 93.00 133 GLY A O 1
ATOM 942 N N . THR A 1 134 ? 0.887 4.637 19.078 1.00 96.81 134 THR A N 1
ATOM 943 C CA . THR A 1 134 ? 0.812 4.667 17.607 1.00 96.81 134 THR A CA 1
ATOM 944 C C . THR A 1 134 ? 0.293 3.351 17.041 1.00 96.81 134 THR A C 1
ATOM 946 O O . THR A 1 134 ? 0.371 2.311 17.698 1.00 96.81 134 THR A O 1
ATOM 949 N N . LEU A 1 135 ? -0.262 3.389 15.831 1.00 95.88 135 LEU A N 1
ATOM 950 C CA . LEU A 1 135 ? -0.738 2.190 15.145 1.00 95.88 135 LEU A CA 1
ATOM 951 C C . LEU A 1 135 ? 0.408 1.380 14.521 1.00 95.88 135 LEU A C 1
ATOM 953 O O . LEU A 1 135 ? 1.304 1.922 13.877 1.00 95.88 135 LEU A O 1
ATOM 957 N N . THR A 1 136 ? 0.342 0.061 14.651 1.00 95.56 136 THR A N 1
ATOM 958 C CA . THR A 1 136 ? 1.248 -0.896 13.999 1.00 95.56 136 THR A CA 1
ATOM 959 C C . THR A 1 136 ? 0.443 -2.002 13.327 1.00 95.56 136 THR A C 1
ATOM 961 O O . THR A 1 136 ? -0.702 -2.242 13.711 1.00 95.56 136 THR A O 1
ATOM 964 N N . ILE A 1 137 ? 1.033 -2.707 12.353 1.00 94.75 137 ILE A N 1
ATOM 965 C CA . ILE A 1 137 ? 0.414 -3.928 11.811 1.00 94.75 137 ILE A CA 1
ATOM 966 C C . ILE A 1 137 ? 0.213 -4.924 12.953 1.00 94.75 137 ILE A C 1
ATOM 968 O O . ILE A 1 137 ? 1.147 -5.206 13.706 1.00 94.75 137 ILE A O 1
ATOM 972 N N . ASP A 1 138 ? -1.005 -5.442 13.068 1.00 93.88 138 ASP A N 1
ATOM 973 C CA . ASP A 1 138 ? -1.300 -6.580 13.926 1.00 93.88 138 ASP A CA 1
ATOM 974 C C . ASP A 1 138 ? -0.784 -7.856 13.255 1.00 93.88 138 ASP A C 1
ATOM 976 O O . ASP A 1 138 ? -1.239 -8.239 12.177 1.00 93.88 138 ASP A O 1
ATOM 980 N N . THR A 1 139 ? 0.206 -8.497 13.872 1.00 88.38 139 THR A N 1
ATOM 981 C CA . THR A 1 139 ? 0.832 -9.713 13.344 1.00 88.38 139 THR A CA 1
ATOM 982 C C . THR A 1 139 ? 0.050 -10.982 13.675 1.00 88.38 139 THR A C 1
ATOM 984 O O . THR A 1 139 ? 0.412 -12.049 13.182 1.00 88.38 139 THR A O 1
ATOM 987 N N . ALA A 1 140 ? -0.998 -10.888 14.499 1.00 85.31 140 ALA A N 1
ATOM 988 C CA . ALA A 1 140 ? -1.890 -12.000 14.820 1.00 85.31 140 ALA A CA 1
ATOM 989 C C . ALA A 1 140 ? -3.074 -12.138 13.841 1.00 85.31 140 ALA A C 1
ATOM 991 O O . ALA A 1 140 ? -3.900 -13.035 14.020 1.00 85.31 140 ALA A O 1
ATOM 992 N N . PHE A 1 141 ? -3.162 -11.245 12.851 1.00 76.88 141 PHE A N 1
ATOM 993 C CA . PHE A 1 141 ? -4.225 -11.172 11.850 1.00 76.88 141 PHE A CA 1
ATOM 994 C C . PHE A 1 141 ? -4.089 -12.203 10.722 1.00 76.88 141 PHE A C 1
ATOM 996 O O . PHE A 1 141 ? -2.963 -12.381 10.203 1.00 76.88 141 PHE A O 1
#

Sequence (141 aa):
DGGPLGDGPRAGALGFQGTAADAGVATIPITLARRGTPAVDVPLETTTFDPALISVQRLDAGAGWQDVTPAAADIALTAAPAIEVTFPAGLMTGRAYRLVVNDDAITPIADVRGRPLSSRPLVRSFALALSGGTLTIDTAF